Protein AF-A0A2T1E3G5-F1 (afdb_monomer_lite)

Sequence (165 aa):
MAIVSKAKFETLYKADEIAAIWSAGQNLAVIDHPQHGLISPNRYRAMYKLKPCPYCGQKMAQDKTFHSTSSKPEAIKRGYEYLDKLGNKIINQISGTYFHPNYITLDHKTNKARCPEKMFDYDNLQIMCWRCNHNKGDDNTFELQHTCDRTDALANEALERYQLL

pLDDT: mean 89.04, std 10.57, range [37.41, 97.19]

Foldseek 3Di:
DPQDDLVVQVPDQDPVVLVVVLVVQQQPQHAQDPVPGRGGVVVVLVVQQQPAFPQPRDGAHADCVLFKDLDPVVCVVSPQWDQAPVRDTDFDDDPSMTGRQRYKDKDFLADCNVVVSCSRYPVGIHIGGNRLCVNCPNPSCSVVVSVVVVVVVVVVVCCVVDVPD

Radius of gyration: 18.26 Å; chains: 1; bounding box: 40×41×61 Å

Secondary structure (DSSP, 8-state):
-----GGGTTT---HHHHHHHHHHHTTS--EEETTTEEE-HHHHHHTTTTPBPTTT-PBPB--HHHHEES-HHHHHHTT--EE-TTS-EE-EEETTEEE-TTBEEEEESS-TTT-GGGTT-TTTEEEEEHHHHHHHTT-TTHHHHHHHHHHHHHHHHHHHHS---

Structure (mmCIF, N/CA/C/O backbone):
data_AF-A0A2T1E3G5-F1
#
_entry.id   AF-A0A2T1E3G5-F1
#
loop_
_atom_site.group_PDB
_atom_site.id
_atom_site.type_symbol
_atom_site.label_atom_id
_atom_site.label_alt_id
_atom_site.label_comp_id
_atom_site.label_asym_id
_atom_site.label_entity_id
_atom_site.label_seq_id
_atom_site.pdbx_PDB_ins_code
_atom_site.Cartn_x
_atom_site.Cartn_y
_atom_site.Cartn_z
_atom_site.occupancy
_atom_site.B_iso_or_equiv
_atom_site.auth_seq_id
_atom_site.auth_comp_id
_atom_site.auth_asym_id
_atom_site.auth_atom_id
_atom_site.pdbx_PDB_model_num
ATOM 1 N N . MET A 1 1 ? 8.719 -11.183 -24.863 1.00 37.41 1 MET A N 1
ATOM 2 C CA . MET A 1 1 ? 8.411 -11.009 -23.425 1.00 37.41 1 MET A CA 1
ATOM 3 C C . MET A 1 1 ? 9.659 -10.487 -22.739 1.00 37.41 1 MET A C 1
ATOM 5 O O . MET A 1 1 ? 10.703 -11.104 -22.899 1.00 37.41 1 MET A O 1
ATOM 9 N N . ALA A 1 2 ? 9.590 -9.352 -22.042 1.00 38.69 2 ALA A N 1
ATOM 10 C CA . ALA A 1 2 ? 10.717 -8.879 -21.242 1.00 38.69 2 ALA A CA 1
ATOM 11 C C . ALA A 1 2 ? 10.801 -9.739 -19.974 1.00 38.69 2 ALA A C 1
ATOM 13 O O . ALA A 1 2 ? 10.005 -9.569 -19.054 1.00 38.69 2 ALA A O 1
ATOM 14 N N . ILE A 1 3 ? 11.714 -10.710 -19.966 1.00 48.50 3 ILE A N 1
ATOM 15 C CA . ILE A 1 3 ? 12.024 -11.504 -18.778 1.00 48.50 3 ILE A CA 1
ATOM 16 C C . ILE A 1 3 ? 12.937 -10.640 -17.915 1.00 48.50 3 ILE A C 1
ATOM 18 O O . ILE A 1 3 ? 14.086 -10.365 -18.263 1.00 48.50 3 ILE A O 1
ATOM 22 N N . VAL A 1 4 ? 12.393 -10.152 -16.811 1.00 59.41 4 VAL A N 1
ATOM 23 C CA . VAL A 1 4 ? 13.145 -9.412 -15.807 1.00 59.41 4 VAL A CA 1
ATOM 24 C C . VAL A 1 4 ? 13.978 -10.430 -15.021 1.00 59.41 4 VAL A C 1
ATOM 26 O O . VAL A 1 4 ? 13.434 -11.244 -14.283 1.00 59.41 4 VAL A O 1
ATOM 29 N N . SER A 1 5 ? 15.294 -10.449 -15.243 1.00 61.03 5 SER A N 1
ATOM 30 C CA . SER A 1 5 ? 16.202 -11.394 -14.576 1.00 61.03 5 SER A CA 1
ATOM 31 C C . SER A 1 5 ? 16.483 -10.954 -13.137 1.00 61.03 5 SER A C 1
ATOM 33 O O . SER A 1 5 ? 17.033 -9.869 -12.942 1.00 61.03 5 SER A O 1
ATOM 35 N N . LYS A 1 6 ? 16.167 -11.805 -12.148 1.00 62.25 6 LYS A N 1
ATOM 36 C CA . LYS A 1 6 ? 16.435 -11.550 -10.717 1.00 62.25 6 LYS A CA 1
ATOM 37 C C . LYS A 1 6 ? 17.910 -11.253 -10.428 1.00 62.25 6 LYS A C 1
ATOM 39 O O . LYS A 1 6 ? 18.200 -10.372 -9.630 1.00 62.25 6 LYS A O 1
ATOM 44 N N . ALA A 1 7 ? 18.835 -11.893 -11.145 1.00 61.31 7 ALA A N 1
ATOM 45 C CA . ALA A 1 7 ? 20.274 -11.668 -10.979 1.00 61.31 7 ALA A CA 1
ATOM 46 C C . ALA A 1 7 ? 20.701 -10.222 -11.300 1.00 61.31 7 ALA A C 1
ATOM 48 O O . ALA A 1 7 ? 21.694 -9.734 -10.776 1.00 61.31 7 ALA A O 1
ATOM 49 N N . LYS A 1 8 ? 19.939 -9.494 -12.134 1.00 66.44 8 LYS A N 1
ATOM 50 C CA . LYS A 1 8 ? 20.205 -8.068 -12.394 1.00 66.44 8 LYS A CA 1
ATOM 51 C C . LYS A 1 8 ? 19.827 -7.166 -11.220 1.00 66.44 8 LYS A C 1
ATOM 53 O O . LYS A 1 8 ? 20.208 -6.000 -11.219 1.00 66.44 8 LYS A O 1
ATOM 58 N N . PHE A 1 9 ? 19.055 -7.670 -10.261 1.00 71.62 9 PHE A N 1
ATOM 59 C CA . PHE A 1 9 ? 18.609 -6.898 -9.109 1.00 71.62 9 PHE A CA 1
ATOM 60 C C . PHE A 1 9 ? 19.586 -6.934 -7.950 1.00 71.62 9 PHE A C 1
ATOM 62 O O . PHE A 1 9 ? 19.690 -5.939 -7.248 1.00 71.62 9 PHE A O 1
ATOM 69 N N . GLU A 1 10 ? 20.367 -8.003 -7.814 1.00 63.28 10 GLU A N 1
ATOM 70 C CA . GLU A 1 10 ? 21.400 -8.139 -6.776 1.00 63.28 10 GLU A CA 1
ATOM 71 C C . GLU A 1 10 ? 22.457 -7.019 -6.836 1.00 63.28 10 GLU A C 1
ATOM 73 O O . GLU A 1 10 ? 23.108 -6.718 -5.839 1.00 63.28 10 GLU A O 1
ATOM 78 N N . THR A 1 11 ? 22.597 -6.361 -7.993 1.00 68.62 11 THR A N 1
ATOM 79 C CA . THR A 1 11 ? 23.545 -5.265 -8.234 1.00 68.62 11 THR A CA 1
ATOM 80 C C . THR A 1 11 ? 22.890 -3.879 -8.332 1.00 68.62 11 THR A C 1
ATOM 82 O O . THR A 1 11 ? 23.551 -2.922 -8.738 1.00 68.62 11 THR A O 1
ATOM 85 N N . LEU A 1 12 ? 21.592 -3.740 -8.028 1.00 73.75 12 LEU A N 1
ATOM 86 C CA . LEU A 1 12 ? 20.897 -2.445 -8.048 1.00 73.75 12 LEU A CA 1
ATOM 87 C C . LEU A 1 12 ? 21.103 -1.699 -6.730 1.00 73.75 12 LEU A C 1
ATOM 89 O O . LEU A 1 12 ? 20.468 -2.008 -5.729 1.00 73.75 12 LEU A O 1
ATOM 93 N N . TYR A 1 13 ? 21.937 -0.661 -6.745 1.00 69.12 13 TYR A N 1
ATOM 94 C CA . TYR A 1 13 ? 22.226 0.131 -5.541 1.00 69.12 13 TYR A CA 1
ATOM 95 C C . TYR A 1 13 ? 21.616 1.539 -5.558 1.00 69.12 13 TYR A C 1
ATOM 97 O O . TYR A 1 13 ? 21.565 2.198 -4.520 1.00 69.12 13 TYR A O 1
ATOM 105 N N . LYS A 1 14 ? 21.148 2.035 -6.713 1.00 81.25 14 LYS A N 1
ATOM 106 C CA . LYS A 1 14 ? 20.615 3.400 -6.832 1.00 81.25 14 LYS A CA 1
ATOM 107 C C . LYS A 1 14 ? 19.096 3.430 -6.708 1.00 81.25 14 LYS A C 1
ATOM 109 O O . LYS A 1 14 ? 18.386 2.774 -7.469 1.00 81.25 14 LYS A O 1
ATOM 114 N N . ALA A 1 15 ? 18.600 4.270 -5.801 1.00 80.88 15 ALA A N 1
ATOM 115 C CA . ALA A 1 15 ? 17.170 4.429 -5.538 1.00 80.88 15 ALA A CA 1
ATOM 116 C C . ALA A 1 15 ? 16.360 4.802 -6.795 1.00 80.88 15 ALA A C 1
ATOM 118 O O . ALA A 1 15 ? 15.275 4.258 -7.000 1.00 80.88 15 ALA A O 1
ATOM 119 N N . ASP A 1 16 ? 16.900 5.660 -7.664 1.00 84.94 16 ASP A N 1
ATOM 120 C CA . ASP A 1 16 ? 16.215 6.090 -8.891 1.00 84.94 16 ASP A CA 1
ATOM 121 C C . ASP A 1 16 ? 16.081 4.957 -9.917 1.00 84.94 16 ASP A C 1
ATOM 123 O O . ASP A 1 16 ? 15.041 4.816 -10.558 1.00 84.94 16 ASP A O 1
ATOM 127 N N . GLU A 1 17 ? 17.100 4.101 -10.040 1.00 86.62 17 GLU A N 1
ATOM 128 C CA . GLU A 1 17 ? 17.066 2.928 -10.924 1.00 86.62 17 GLU A CA 1
ATOM 129 C C . GLU A 1 17 ? 16.044 1.903 -10.414 1.00 86.62 17 GLU A C 1
ATOM 131 O O . GLU A 1 17 ? 15.228 1.386 -11.181 1.00 86.62 17 GLU A O 1
ATOM 136 N N . ILE A 1 18 ? 16.021 1.675 -9.098 1.00 85.94 18 ILE A N 1
ATOM 137 C CA . ILE A 1 18 ? 15.037 0.822 -8.419 1.00 85.94 18 ILE A CA 1
ATOM 138 C C . ILE A 1 18 ? 13.615 1.356 -8.648 1.00 85.94 18 ILE A C 1
ATOM 140 O O . ILE A 1 18 ? 12.707 0.594 -8.990 1.00 85.94 18 ILE A O 1
ATOM 144 N N . ALA A 1 19 ? 13.409 2.668 -8.509 1.00 86.50 19 ALA A N 1
ATOM 145 C CA . ALA A 1 19 ? 12.122 3.310 -8.755 1.00 86.50 19 ALA A CA 1
ATOM 146 C C . ALA A 1 19 ? 11.695 3.213 -10.230 1.00 86.50 19 ALA A C 1
ATOM 148 O O . ALA A 1 19 ? 10.525 2.939 -10.513 1.00 86.50 19 ALA A O 1
ATOM 149 N N . ALA A 1 20 ? 12.631 3.382 -11.168 1.00 88.19 20 ALA A N 1
ATOM 150 C CA . ALA A 1 20 ? 12.375 3.252 -12.599 1.00 88.19 20 ALA A CA 1
ATOM 151 C C . ALA A 1 20 ? 11.941 1.827 -12.971 1.00 88.19 20 ALA A C 1
ATOM 153 O O . ALA A 1 20 ? 10.957 1.653 -13.691 1.00 88.19 20 ALA A O 1
ATOM 154 N N . ILE A 1 21 ? 12.613 0.807 -12.432 1.00 90.06 21 ILE A N 1
ATOM 155 C CA . ILE A 1 21 ? 12.269 -0.602 -12.664 1.00 90.06 21 ILE A CA 1
ATOM 156 C C . ILE A 1 21 ? 10.910 -0.938 -12.054 1.00 90.06 21 ILE A C 1
ATOM 158 O O . ILE A 1 21 ? 10.068 -1.536 -12.728 1.00 90.06 21 ILE A O 1
ATOM 162 N N . TRP A 1 22 ? 10.656 -0.506 -10.817 1.00 91.44 22 TRP A N 1
ATOM 163 C CA . TRP A 1 22 ? 9.347 -0.668 -10.186 1.00 91.44 22 TRP A CA 1
ATOM 164 C C . TRP A 1 22 ? 8.236 -0.036 -11.034 1.00 91.44 22 TRP A C 1
ATOM 166 O O . TRP A 1 22 ? 7.196 -0.658 -11.261 1.00 91.44 22 TRP A O 1
ATOM 176 N N . SER A 1 23 ? 8.464 1.177 -11.547 1.00 90.56 23 SER A N 1
ATOM 177 C CA . SER A 1 23 ? 7.524 1.897 -12.411 1.00 90.56 23 SER A CA 1
ATOM 178 C C . SER A 1 23 ? 7.283 1.170 -13.741 1.00 90.56 23 SER A C 1
ATOM 180 O O . SER A 1 23 ? 6.135 0.927 -14.120 1.00 90.56 23 SER A O 1
ATOM 182 N N . ALA A 1 24 ? 8.348 0.731 -14.416 1.00 90.75 24 ALA A N 1
ATOM 183 C CA . ALA A 1 24 ? 8.257 -0.028 -15.663 1.00 90.75 24 ALA A CA 1
ATOM 184 C C . ALA A 1 24 ? 7.540 -1.377 -15.474 1.00 90.75 24 ALA A C 1
ATOM 186 O O . ALA A 1 24 ? 6.791 -1.821 -16.345 1.00 90.75 24 ALA A O 1
ATOM 187 N N . GLY A 1 25 ? 7.716 -2.008 -14.310 1.00 91.69 25 GLY A N 1
ATOM 188 C CA . GLY A 1 25 ? 7.109 -3.287 -13.958 1.00 91.69 25 GLY A CA 1
ATOM 189 C C . GLY A 1 25 ? 5.605 -3.239 -13.685 1.00 91.69 25 GLY A C 1
ATOM 190 O O . GLY A 1 25 ? 4.975 -4.291 -13.675 1.00 91.69 25 GLY A O 1
ATOM 191 N N . GLN A 1 26 ? 4.984 -2.063 -13.504 1.00 92.88 26 GLN A N 1
ATOM 192 C CA . GLN A 1 26 ? 3.595 -1.963 -13.016 1.00 92.88 26 GLN A CA 1
ATOM 193 C C . GLN A 1 26 ? 2.558 -2.718 -13.866 1.00 92.88 26 GLN A C 1
ATOM 195 O O . GLN A 1 26 ? 1.561 -3.204 -13.325 1.00 92.88 26 GLN A O 1
ATOM 200 N N . ASN A 1 27 ? 2.790 -2.832 -15.178 1.00 94.31 27 ASN A N 1
ATOM 201 C CA . ASN A 1 27 ? 1.914 -3.534 -16.123 1.00 94.31 27 ASN A CA 1
ATOM 202 C C . ASN A 1 27 ? 2.507 -4.845 -16.665 1.00 94.31 27 ASN A C 1
ATOM 204 O O . ASN A 1 27 ? 1.831 -5.543 -17.416 1.00 94.31 27 ASN A O 1
ATOM 208 N N . LEU A 1 28 ? 3.740 -5.190 -16.295 1.00 94.75 28 LEU A N 1
ATOM 209 C CA . LEU A 1 28 ? 4.409 -6.405 -16.756 1.00 94.75 28 LEU A CA 1
ATOM 210 C C . LEU A 1 28 ? 4.080 -7.573 -15.825 1.00 94.75 28 LEU A C 1
ATOM 212 O O . LEU A 1 28 ? 3.945 -7.382 -14.621 1.00 94.75 28 LEU A O 1
ATOM 216 N N . ALA A 1 29 ? 3.953 -8.783 -16.369 1.00 95.50 29 ALA A N 1
ATOM 217 C CA . ALA A 1 29 ? 3.712 -9.994 -15.587 1.00 95.50 29 ALA A CA 1
ATOM 218 C C . ALA A 1 29 ? 5.016 -10.466 -14.917 1.00 95.50 29 ALA A C 1
ATOM 220 O O . ALA A 1 29 ? 5.719 -11.322 -15.446 1.00 95.50 29 ALA A O 1
ATOM 221 N N . VAL A 1 30 ? 5.372 -9.826 -13.801 1.00 94.75 30 VAL A N 1
ATOM 222 C CA . VAL A 1 30 ? 6.662 -9.993 -13.101 1.00 94.75 30 VAL A CA 1
ATOM 223 C C . VAL A 1 30 ? 6.533 -10.642 -11.724 1.00 94.75 30 VAL A C 1
ATOM 225 O O . VAL A 1 30 ? 7.547 -10.961 -11.116 1.00 94.75 30 VAL A O 1
ATOM 228 N N . ILE A 1 31 ? 5.307 -10.839 -11.236 1.00 96.19 31 ILE A N 1
ATOM 229 C CA . ILE A 1 31 ? 5.026 -11.454 -9.936 1.00 96.19 31 ILE A CA 1
ATOM 230 C C . ILE A 1 31 ? 4.547 -12.875 -10.182 1.00 96.19 31 ILE A C 1
ATOM 232 O O . ILE A 1 31 ? 3.497 -13.056 -10.797 1.00 96.19 31 ILE A O 1
ATOM 236 N N . ASP A 1 32 ? 5.272 -13.863 -9.674 1.00 96.25 32 ASP A N 1
ATOM 237 C CA . ASP A 1 32 ? 4.839 -15.260 -9.703 1.00 96.25 32 ASP A CA 1
ATOM 238 C C . ASP A 1 32 ? 3.914 -15.551 -8.510 1.00 96.25 32 ASP A C 1
ATOM 240 O O . ASP A 1 32 ? 4.359 -15.732 -7.377 1.00 96.25 32 ASP A O 1
ATOM 244 N N . HIS A 1 33 ? 2.600 -15.484 -8.742 1.00 96.25 33 HIS A N 1
ATOM 245 C CA . HIS A 1 33 ? 1.579 -15.641 -7.710 1.00 96.25 33 HIS A CA 1
ATOM 246 C C . HIS A 1 33 ? 1.140 -17.112 -7.594 1.00 96.25 33 HIS A C 1
ATOM 248 O O . HIS A 1 33 ? 0.668 -17.678 -8.584 1.00 96.25 33 HIS A O 1
ATOM 254 N N . PRO A 1 34 ? 1.116 -17.718 -6.390 1.00 95.88 34 PRO A N 1
ATOM 255 C CA . PRO A 1 34 ? 0.900 -19.162 -6.218 1.00 95.88 34 PRO A CA 1
ATOM 256 C C . PRO A 1 34 ? -0.428 -19.676 -6.795 1.00 95.88 34 PRO A C 1
ATOM 258 O O . PRO A 1 34 ? -0.513 -20.805 -7.261 1.00 95.88 34 PRO A O 1
ATOM 261 N N . GLN A 1 35 ? -1.475 -18.847 -6.777 1.00 96.06 35 GLN A N 1
ATOM 262 C CA . GLN A 1 35 ? -2.810 -19.205 -7.288 1.00 96.06 35 GLN A CA 1
ATOM 263 C C . GLN A 1 35 ? -3.137 -18.638 -8.679 1.00 96.06 35 GLN A C 1
ATOM 265 O O . GLN A 1 35 ? -4.165 -18.985 -9.256 1.00 96.06 35 GLN A O 1
ATOM 270 N N . HIS A 1 36 ? -2.326 -17.715 -9.201 1.00 95.19 36 HIS A N 1
ATOM 271 C CA . HIS A 1 36 ? -2.674 -16.934 -10.398 1.00 95.19 36 HIS A CA 1
ATOM 272 C C . HIS A 1 36 ? -1.560 -16.903 -11.453 1.00 95.19 36 HIS A C 1
ATOM 274 O O . HIS A 1 36 ? -1.746 -16.285 -12.500 1.00 95.19 36 HIS A O 1
ATOM 280 N N . GLY A 1 37 ? -0.434 -17.576 -11.197 1.00 95.81 37 GLY A N 1
ATOM 281 C CA . GLY A 1 37 ? 0.748 -17.556 -12.048 1.00 95.81 37 GLY A CA 1
ATOM 282 C C . GLY A 1 37 ? 1.346 -16.155 -12.164 1.00 95.81 37 GLY A C 1
ATOM 283 O O . GLY A 1 37 ? 1.206 -15.321 -11.267 1.00 95.81 37 GLY A O 1
ATOM 284 N N . LEU A 1 38 ? 1.991 -15.884 -13.299 1.00 96.81 38 LEU A N 1
ATOM 285 C CA . LEU A 1 38 ? 2.608 -14.590 -13.572 1.00 96.81 38 LEU A CA 1
ATOM 286 C C . LEU A 1 38 ? 1.554 -13.486 -13.746 1.00 96.81 38 LEU A C 1
ATOM 288 O O . LEU A 1 38 ? 0.822 -13.445 -14.737 1.00 96.81 38 LEU A O 1
ATOM 292 N N . ILE A 1 39 ? 1.522 -12.543 -12.805 1.00 97.19 39 ILE A N 1
ATOM 293 C CA . ILE A 1 39 ? 0.637 -11.373 -12.813 1.00 97.19 39 ILE A CA 1
ATOM 294 C C . ILE A 1 39 ? 1.430 -10.070 -12.700 1.00 97.19 39 ILE A C 1
ATOM 296 O O . ILE A 1 39 ? 2.596 -10.045 -12.303 1.00 97.19 39 ILE A O 1
ATOM 300 N N . SER A 1 40 ? 0.789 -8.958 -13.058 1.00 96.88 40 SER A N 1
ATOM 301 C CA . SER A 1 40 ? 1.365 -7.624 -12.881 1.00 96.88 40 SER A CA 1
ATOM 302 C C . SER A 1 40 ? 1.004 -7.001 -11.531 1.00 96.88 40 SER A C 1
ATOM 304 O O . SER A 1 40 ? -0.051 -7.321 -10.975 1.00 96.88 40 SER A O 1
ATOM 306 N N . PRO A 1 41 ? 1.805 -6.048 -11.018 1.00 96.00 41 PRO A N 1
ATOM 307 C CA . PRO A 1 41 ? 1.452 -5.248 -9.845 1.00 96.00 41 PRO A CA 1
ATOM 308 C C . PRO A 1 41 ? 0.058 -4.606 -9.943 1.00 96.00 41 PRO A C 1
ATOM 310 O O . PRO A 1 41 ? -0.720 -4.640 -8.988 1.00 96.00 41 PRO A O 1
ATOM 313 N N . ASN A 1 42 ? -0.312 -4.063 -11.109 1.00 94.94 42 ASN A N 1
ATOM 314 C CA . ASN A 1 42 ? -1.647 -3.494 -11.319 1.00 94.94 42 ASN A CA 1
ATOM 315 C C . ASN A 1 42 ? -2.752 -4.552 -11.299 1.00 94.94 42 ASN A C 1
ATOM 317 O O . ASN A 1 42 ? -3.819 -4.303 -10.727 1.00 94.94 42 ASN A O 1
ATOM 321 N N . ARG A 1 43 ? -2.499 -5.739 -11.868 1.00 95.88 43 ARG A N 1
ATOM 322 C CA . ARG A 1 43 ? -3.434 -6.862 -11.765 1.00 95.88 43 ARG A CA 1
ATOM 323 C C . ARG A 1 43 ? -3.597 -7.288 -10.311 1.00 95.88 43 ARG A C 1
ATOM 325 O O . ARG A 1 43 ? -4.735 -7.445 -9.885 1.00 95.88 43 ARG A O 1
ATOM 332 N N . TYR A 1 44 ? -2.509 -7.382 -9.547 1.00 96.44 44 TYR A N 1
ATOM 333 C CA . TYR A 1 44 ? -2.546 -7.738 -8.128 1.00 96.44 44 TYR A CA 1
ATOM 334 C C . TYR A 1 44 ? -3.432 -6.763 -7.341 1.00 96.44 44 TYR A C 1
ATOM 336 O O . TYR A 1 44 ? -4.395 -7.193 -6.710 1.00 96.44 44 TYR A O 1
ATOM 344 N N . ARG A 1 45 ? -3.231 -5.443 -7.479 1.00 95.44 45 ARG A N 1
ATOM 345 C CA . ARG A 1 45 ? -4.116 -4.437 -6.853 1.00 95.44 45 ARG A CA 1
ATOM 346 C C . ARG A 1 45 ? -5.587 -4.622 -7.236 1.00 95.44 45 ARG A C 1
ATOM 348 O O . ARG A 1 45 ? -6.460 -4.517 -6.378 1.00 95.44 45 ARG A O 1
ATOM 355 N N . ALA A 1 46 ? -5.869 -4.935 -8.502 1.00 94.19 46 ALA A N 1
ATOM 356 C CA . ALA A 1 46 ? -7.238 -5.120 -8.980 1.00 94.19 46 ALA A CA 1
ATOM 357 C C . ALA A 1 46 ? -7.966 -6.302 -8.326 1.00 94.19 46 ALA A C 1
ATOM 359 O O . ALA A 1 46 ? -9.172 -6.221 -8.095 1.00 9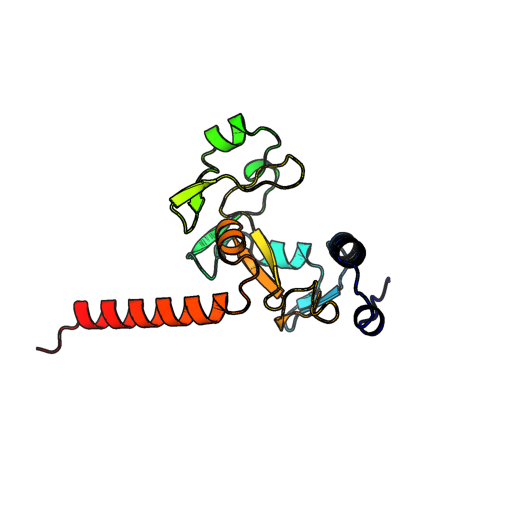4.19 46 ALA A O 1
ATOM 360 N N . MET A 1 47 ? -7.250 -7.366 -7.949 1.00 94.88 47 MET A N 1
ATOM 361 C CA . MET A 1 47 ? -7.833 -8.520 -7.245 1.00 94.88 47 MET A CA 1
ATOM 362 C C . MET A 1 47 ? -8.323 -8.185 -5.826 1.00 94.88 47 MET A C 1
ATOM 364 O O . MET A 1 47 ? -9.014 -8.998 -5.206 1.00 94.88 47 MET A O 1
ATOM 368 N N . TYR A 1 48 ? -7.961 -7.009 -5.302 1.00 95.19 48 TYR A N 1
ATOM 369 C CA . TYR A 1 48 ? -8.302 -6.540 -3.958 1.00 95.19 48 TYR A CA 1
ATOM 370 C C . TYR A 1 48 ? -9.270 -5.356 -3.958 1.00 95.19 48 TYR A C 1
ATOM 372 O O . TYR A 1 48 ? -9.583 -4.803 -2.903 1.00 95.19 48 TYR A O 1
ATOM 380 N N . LYS A 1 49 ? -9.806 -4.996 -5.128 1.00 93.88 49 LYS A N 1
ATOM 381 C CA . LYS A 1 49 ? -10.885 -4.015 -5.243 1.00 93.88 49 LYS A CA 1
ATOM 382 C C . LYS A 1 49 ? -12.069 -4.429 -4.361 1.00 93.88 49 LYS A C 1
ATOM 384 O O . LYS A 1 49 ? -12.537 -5.560 -4.445 1.00 93.88 49 LYS A O 1
ATOM 389 N N . LEU A 1 50 ? -12.539 -3.503 -3.517 1.00 92.81 50 LEU A N 1
ATOM 390 C CA . LEU A 1 50 ? -13.629 -3.685 -2.544 1.00 92.81 50 LEU A CA 1
ATOM 391 C C . LEU A 1 50 ? -13.375 -4.719 -1.433 1.00 92.81 50 LEU A C 1
ATOM 393 O O . LEU A 1 50 ? -14.252 -4.912 -0.589 1.00 92.81 50 LEU A O 1
ATOM 397 N N . LYS A 1 51 ? -12.193 -5.345 -1.378 1.00 96.00 51 LYS A N 1
ATOM 398 C CA . LYS A 1 51 ? -11.806 -6.205 -0.253 1.00 96.00 51 LYS A CA 1
ATOM 399 C C . LYS A 1 51 ? -11.401 -5.350 0.956 1.00 96.00 51 LYS A C 1
ATOM 401 O O . LYS A 1 51 ? -10.925 -4.226 0.769 1.00 96.00 51 LYS A O 1
ATOM 406 N N . PRO A 1 52 ? -11.597 -5.840 2.190 1.00 96.56 52 PRO A N 1
ATOM 407 C CA . PRO A 1 52 ? -11.140 -5.136 3.383 1.00 96.56 52 PRO A CA 1
ATOM 408 C C . PRO A 1 52 ? -9.609 -5.071 3.424 1.00 96.56 52 PRO A C 1
ATOM 410 O O . PRO A 1 52 ? -8.926 -6.038 3.086 1.00 96.56 52 PRO A O 1
ATOM 413 N N . CYS A 1 53 ? -9.070 -3.930 3.845 1.00 95.75 53 CYS A N 1
ATOM 414 C CA . CYS A 1 53 ? -7.654 -3.780 4.155 1.00 95.75 53 CYS A CA 1
ATOM 415 C C . CYS A 1 53 ? -7.287 -4.728 5.311 1.00 95.75 53 CYS A C 1
ATOM 417 O O . CYS A 1 53 ? -7.977 -4.691 6.333 1.00 95.75 53 CYS A O 1
ATOM 419 N N . PRO A 1 54 ? -6.204 -5.520 5.207 1.00 93.31 54 PRO A N 1
ATOM 420 C CA . PRO A 1 54 ? -5.828 -6.474 6.253 1.00 93.31 54 PRO A CA 1
ATOM 421 C C . PRO A 1 54 ? -5.465 -5.812 7.594 1.00 93.31 54 PRO A C 1
ATOM 423 O O . PRO A 1 54 ? -5.491 -6.479 8.622 1.00 93.31 54 PRO A O 1
ATOM 426 N N . TYR A 1 55 ? -5.188 -4.502 7.598 1.00 93.12 55 TYR A N 1
ATOM 427 C CA . TYR A 1 55 ? -4.785 -3.765 8.798 1.00 93.12 55 TYR A CA 1
ATOM 428 C C . TYR A 1 55 ? -5.932 -3.009 9.470 1.00 93.12 55 TYR A C 1
ATOM 430 O O . TYR A 1 55 ? -6.113 -3.102 10.679 1.00 93.12 55 TYR A O 1
ATOM 438 N N . CYS A 1 56 ? -6.715 -2.241 8.707 1.00 92.56 56 CYS A N 1
ATOM 439 C CA . CYS A 1 56 ? -7.768 -1.386 9.270 1.00 92.56 56 CYS A CA 1
ATOM 440 C C . CYS A 1 56 ? -9.194 -1.877 8.994 1.00 92.56 56 CYS A C 1
ATOM 442 O O . CYS A 1 56 ? -10.147 -1.199 9.370 1.00 92.56 56 CYS A O 1
ATOM 444 N N . GLY A 1 57 ? -9.365 -2.986 8.266 1.00 93.44 57 GLY A N 1
ATOM 445 C CA . GLY A 1 57 ? -10.673 -3.549 7.909 1.00 93.44 57 GLY A CA 1
ATOM 446 C C . GLY A 1 57 ? -11.489 -2.728 6.901 1.00 93.44 57 GLY A C 1
ATOM 447 O O . GLY A 1 57 ? -12.492 -3.210 6.379 1.00 93.44 57 GLY A O 1
ATOM 448 N N . GLN A 1 58 ? -11.065 -1.504 6.572 1.00 94.56 58 GLN A N 1
ATOM 449 C CA . GLN A 1 58 ? -11.781 -0.629 5.646 1.00 94.56 58 GLN A CA 1
ATOM 450 C C . GLN A 1 58 ? -11.762 -1.182 4.221 1.00 94.56 58 GLN A C 1
ATOM 452 O O . GLN A 1 58 ? -10.730 -1.661 3.746 1.00 94.56 58 GLN A O 1
ATOM 457 N N . LYS A 1 59 ? -12.890 -1.074 3.509 1.00 95.50 59 LYS A N 1
ATOM 458 C CA . LYS A 1 59 ? -12.984 -1.493 2.103 1.00 95.50 59 LYS A CA 1
ATOM 459 C C . LYS A 1 59 ? -12.024 -0.679 1.245 1.00 95.50 59 LYS A C 1
ATOM 461 O O . LYS A 1 59 ? -12.081 0.553 1.239 1.00 95.50 59 LYS A O 1
ATOM 466 N N . MET A 1 60 ? -11.165 -1.371 0.505 1.00 95.44 60 MET A N 1
ATOM 467 C CA . MET A 1 60 ? -10.175 -0.716 -0.332 1.00 95.44 60 MET A CA 1
ATOM 468 C C . MET A 1 60 ? -10.753 -0.285 -1.685 1.00 95.44 60 MET A C 1
ATOM 470 O O . MET A 1 60 ? -11.569 -0.977 -2.302 1.00 95.44 60 MET A O 1
ATOM 474 N N . ALA A 1 61 ? -10.296 0.874 -2.152 1.00 91.19 61 ALA A N 1
ATOM 475 C CA . ALA A 1 61 ? -10.786 1.569 -3.334 1.00 91.19 61 ALA A CA 1
ATOM 476 C C . ALA A 1 61 ? -9.722 1.621 -4.443 1.00 91.19 61 ALA A C 1
ATOM 478 O O . ALA A 1 61 ? -8.536 1.709 -4.157 1.00 91.19 61 ALA A O 1
ATOM 479 N N . GLN A 1 62 ? -10.115 1.589 -5.716 1.00 85.69 62 GLN A N 1
ATOM 480 C CA . GLN A 1 62 ? -9.149 1.571 -6.832 1.00 85.69 62 GLN A CA 1
ATOM 481 C C . GLN A 1 62 ? -9.499 2.519 -7.982 1.00 85.69 62 GLN A C 1
ATOM 483 O O . GLN A 1 62 ? -8.633 2.855 -8.785 1.00 85.69 62 GLN A O 1
ATOM 488 N N . ASP A 1 63 ? -10.763 2.925 -8.110 1.00 80.69 63 ASP A N 1
ATOM 489 C CA . ASP A 1 63 ? -11.195 3.735 -9.247 1.00 80.69 63 ASP A CA 1
ATOM 490 C C . ASP A 1 63 ? -10.606 5.146 -9.161 1.00 80.69 63 ASP A C 1
ATOM 492 O O . ASP A 1 63 ? -10.995 5.939 -8.304 1.00 80.69 63 ASP A O 1
ATOM 496 N N . LYS A 1 64 ? -9.660 5.464 -10.051 1.00 73.69 64 LYS A N 1
ATOM 497 C CA . LYS A 1 64 ? -9.001 6.775 -10.092 1.00 73.69 64 LYS A CA 1
ATOM 498 C C . LYS A 1 64 ? -9.986 7.919 -10.318 1.00 73.69 64 LYS A C 1
ATOM 500 O O . LYS A 1 64 ? -9.763 8.998 -9.778 1.00 73.69 64 LYS A O 1
ATOM 505 N N . THR A 1 65 ? -11.074 7.690 -11.046 1.00 76.25 65 THR A N 1
ATOM 506 C CA . THR A 1 65 ? -12.078 8.719 -11.357 1.00 76.25 65 THR A CA 1
ATOM 507 C C . THR A 1 65 ? -12.746 9.235 -10.084 1.00 76.25 65 THR A C 1
ATOM 509 O O . THR A 1 65 ? -12.945 10.437 -9.905 1.00 76.25 65 THR A O 1
ATOM 512 N N . PHE A 1 66 ? -13.042 8.317 -9.161 1.00 82.69 66 PHE A N 1
ATOM 513 C CA . PHE A 1 66 ? -13.761 8.627 -7.928 1.00 82.69 66 PHE A CA 1
ATOM 514 C C . PHE A 1 66 ? -12.849 8.799 -6.719 1.00 82.69 66 PHE A C 1
ATOM 516 O O . PHE A 1 66 ? -13.201 9.526 -5.798 1.00 82.69 66 PHE A O 1
ATOM 523 N N . HIS A 1 67 ? -11.680 8.161 -6.724 1.00 89.12 67 HIS A N 1
ATOM 524 C CA . HIS A 1 67 ? -10.796 8.068 -5.562 1.00 89.12 67 HIS A CA 1
ATOM 525 C C . HIS A 1 67 ? -9.441 8.747 -5.767 1.00 89.12 67 HIS A C 1
ATOM 527 O O . HIS A 1 67 ? -8.532 8.556 -4.956 1.00 89.12 67 HIS A O 1
ATOM 533 N N . SER A 1 68 ? -9.310 9.561 -6.819 1.00 92.19 68 SER A N 1
ATOM 534 C CA . SER A 1 68 ? -8.203 10.499 -6.979 1.00 92.19 68 SER A CA 1
ATOM 535 C C . SER A 1 68 ? -8.656 11.839 -7.569 1.00 92.19 68 SER A C 1
ATOM 537 O O . SER A 1 68 ? -9.740 11.935 -8.141 1.00 92.19 68 SER A O 1
ATOM 539 N N . THR A 1 69 ? -7.871 12.895 -7.366 1.00 93.62 69 THR A N 1
ATOM 540 C CA . THR A 1 69 ? -8.104 14.231 -7.944 1.00 93.62 69 THR A CA 1
ATOM 541 C C . THR A 1 69 ? -6.793 15.009 -8.008 1.00 93.62 69 THR A C 1
ATOM 543 O O . THR A 1 69 ? -5.935 14.825 -7.154 1.00 93.62 69 THR A O 1
ATOM 546 N N . SER A 1 70 ? -6.619 15.890 -8.989 1.00 94.81 70 SER A N 1
ATOM 547 C CA . SER A 1 70 ? -5.462 16.798 -9.075 1.00 94.81 70 SER A CA 1
ATOM 548 C C . SER A 1 70 ? -5.640 18.091 -8.266 1.00 94.81 70 SER A C 1
ATOM 550 O O . SER A 1 70 ? -4.729 18.910 -8.186 1.00 94.81 70 SER A O 1
ATOM 552 N N . SER A 1 71 ? -6.812 18.298 -7.656 1.00 95.50 71 SER A N 1
ATOM 553 C CA . SER A 1 71 ? -7.147 19.511 -6.907 1.00 95.50 71 SER A CA 1
ATOM 554 C C . SER A 1 71 ? -7.195 19.235 -5.405 1.00 95.50 71 SER A C 1
ATOM 556 O O . SER A 1 71 ? -8.036 18.468 -4.932 1.00 95.50 71 SER A O 1
ATOM 558 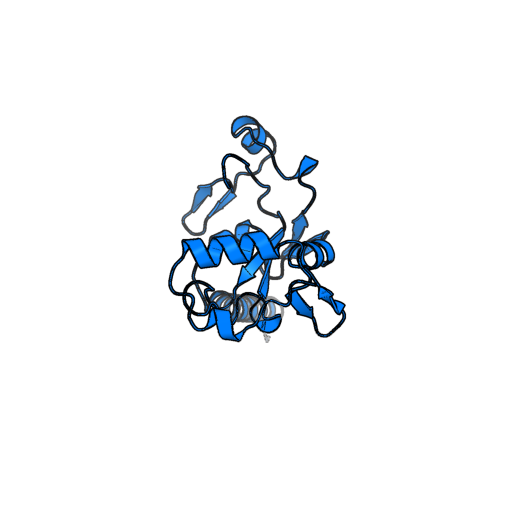N N . LYS A 1 72 ? -6.322 19.897 -4.634 1.00 95.12 72 LYS A N 1
ATOM 559 C CA . LYS A 1 72 ? -6.316 19.802 -3.164 1.00 95.12 72 LYS A CA 1
ATOM 560 C C . LYS A 1 72 ? -7.644 20.266 -2.542 1.00 95.12 72 LYS A C 1
ATOM 562 O O . LYS A 1 72 ? -8.157 19.533 -1.699 1.00 95.12 72 LYS A O 1
ATOM 567 N N . PRO A 1 73 ? -8.244 21.410 -2.948 1.00 96.56 73 PRO A N 1
ATOM 568 C CA . PRO A 1 73 ? -9.567 21.804 -2.456 1.00 96.56 73 PRO A CA 1
ATOM 569 C C . PRO A 1 73 ? -10.646 20.744 -2.700 1.00 96.56 73 PRO A C 1
ATOM 571 O O . PRO A 1 73 ? -11.460 20.476 -1.819 1.00 96.56 73 PRO A O 1
ATOM 574 N N . GLU A 1 74 ? -10.625 20.093 -3.865 1.00 95.69 74 GLU A N 1
ATOM 575 C CA . GLU A 1 74 ? -11.568 19.015 -4.174 1.00 95.69 74 GLU A CA 1
ATOM 576 C C . GLU A 1 74 ? -11.312 17.771 -3.312 1.00 95.69 74 GLU A C 1
ATOM 578 O O . GLU A 1 74 ? -12.256 17.153 -2.830 1.00 95.69 74 GLU A O 1
ATOM 583 N N . ALA A 1 75 ? -10.048 17.418 -3.061 1.00 94.69 75 ALA A N 1
ATOM 584 C CA . ALA A 1 75 ? -9.695 16.309 -2.173 1.00 94.69 75 ALA A CA 1
ATOM 585 C C . ALA A 1 75 ? -10.215 16.536 -0.743 1.00 94.69 75 ALA A C 1
ATOM 587 O O . ALA A 1 75 ? -10.757 15.619 -0.127 1.00 94.69 75 ALA A O 1
ATOM 588 N N . ILE A 1 76 ? -10.096 17.770 -0.242 1.00 95.50 76 ILE A N 1
ATOM 589 C CA . ILE A 1 76 ? -10.640 18.192 1.056 1.00 95.50 76 ILE A CA 1
ATOM 590 C C . ILE A 1 76 ? -12.167 18.074 1.051 1.00 95.50 76 ILE A C 1
ATOM 592 O O . ILE A 1 76 ? -12.736 17.431 1.930 1.00 95.50 76 ILE A O 1
ATOM 596 N N . LYS A 1 77 ? -12.837 18.617 0.025 1.00 96.12 77 LYS A N 1
ATOM 597 C CA . LYS A 1 77 ? -14.300 18.546 -0.124 1.00 96.12 77 LYS A CA 1
ATOM 598 C C . LYS A 1 77 ? -14.820 17.104 -0.163 1.00 96.12 77 LYS A C 1
ATOM 600 O O . LYS A 1 77 ? -15.886 16.824 0.374 1.00 96.12 77 LYS A O 1
ATOM 605 N N . ARG A 1 78 ? -14.064 16.187 -0.775 1.00 93.44 78 ARG A N 1
ATOM 606 C CA . ARG A 1 78 ? -14.368 14.746 -0.827 1.00 93.44 78 ARG A CA 1
ATOM 607 C C . ARG A 1 78 ? -13.999 13.982 0.451 1.00 93.44 78 ARG A C 1
ATOM 609 O O . ARG A 1 78 ? -14.212 12.774 0.499 1.00 93.44 78 ARG A O 1
ATOM 616 N N . GLY A 1 79 ? -13.435 14.644 1.463 1.00 93.44 79 GLY A N 1
ATOM 617 C CA . GLY A 1 79 ? -13.091 14.024 2.743 1.00 93.44 79 GLY A CA 1
ATOM 618 C C . GLY A 1 79 ? -11.869 13.106 2.686 1.00 93.44 79 GLY A C 1
ATOM 619 O O . GLY A 1 79 ? -11.827 12.099 3.385 1.00 93.44 79 GLY A O 1
ATOM 620 N N . TYR A 1 80 ? -10.871 13.408 1.849 1.00 95.25 80 TYR A N 1
ATOM 621 C CA . TYR A 1 80 ? -9.653 12.583 1.767 1.00 95.25 80 TYR A CA 1
ATOM 622 C C . TYR A 1 80 ? -8.693 12.795 2.947 1.00 95.25 80 TYR A C 1
ATOM 624 O O . TYR A 1 80 ? -7.703 12.073 3.068 1.00 95.25 80 TYR A O 1
ATOM 632 N N . GLU A 1 81 ? -8.962 13.786 3.794 1.00 96.19 81 GLU A N 1
ATOM 633 C CA . GLU A 1 81 ? -8.158 14.086 4.972 1.00 96.19 81 GLU A CA 1
ATOM 634 C C . GLU A 1 81 ? -8.350 13.052 6.082 1.00 96.19 81 GLU A C 1
ATOM 636 O O . GLU A 1 81 ? -9.465 12.616 6.367 1.00 96.19 81 GLU A O 1
ATOM 641 N N . TYR A 1 82 ? -7.260 12.699 6.757 1.00 94.69 82 TYR A N 1
ATOM 642 C CA . TYR A 1 82 ? -7.288 11.822 7.924 1.00 94.69 82 TYR A CA 1
ATOM 643 C C . TYR A 1 82 ? -6.159 12.163 8.899 1.00 94.69 82 TYR A C 1
ATOM 645 O O . TYR A 1 82 ? -5.205 12.851 8.537 1.00 94.69 82 TYR A O 1
ATOM 653 N N . LEU A 1 83 ? -6.280 11.684 10.140 1.00 93.81 83 LEU A N 1
ATOM 654 C CA . LEU A 1 83 ? -5.233 11.808 11.153 1.00 93.81 83 LEU A CA 1
ATOM 655 C C . LEU A 1 83 ? -4.210 10.676 11.005 1.00 93.81 83 LEU A C 1
ATOM 657 O O . LEU A 1 83 ? -4.590 9.492 10.947 1.00 93.81 83 LEU A O 1
ATOM 661 N N . ASP A 1 84 ? -2.934 11.051 10.938 1.00 90.12 84 ASP A N 1
ATOM 662 C CA . ASP A 1 84 ? -1.800 10.131 11.026 1.00 90.12 84 ASP A CA 1
ATOM 663 C C . ASP A 1 84 ? -1.611 9.597 12.465 1.00 90.12 84 ASP A C 1
ATOM 665 O O . ASP A 1 84 ? -2.377 9.917 13.378 1.00 90.12 84 ASP A O 1
ATOM 669 N N . LYS A 1 85 ? -0.589 8.757 12.675 1.00 83.12 85 LYS A N 1
ATOM 670 C CA . LYS A 1 85 ? -0.244 8.208 14.002 1.00 83.12 85 LYS A CA 1
ATOM 671 C C . LYS A 1 85 ? 0.163 9.275 15.033 1.00 83.12 85 LYS A C 1
ATOM 673 O O . LYS A 1 85 ? 0.118 8.993 16.223 1.00 83.12 85 LYS A O 1
ATOM 678 N N . LEU A 1 86 ? 0.568 10.465 14.590 1.00 87.50 86 LEU A N 1
ATOM 679 C CA . LEU A 1 86 ? 0.996 11.584 15.432 1.00 87.50 86 LEU A CA 1
ATOM 680 C C . LEU A 1 86 ? -0.140 12.594 15.683 1.00 87.50 86 LEU A C 1
ATOM 682 O O . LEU A 1 86 ? 0.064 13.582 16.381 1.00 87.50 86 LEU A O 1
ATOM 686 N N . GLY A 1 87 ? -1.331 12.360 15.123 1.00 90.69 87 GLY A N 1
ATOM 687 C CA . GLY A 1 87 ? -2.473 13.266 15.226 1.00 90.69 87 GLY A CA 1
ATOM 688 C C . GLY A 1 87 ? -2.454 14.423 14.222 1.00 90.69 87 GLY A C 1
ATOM 689 O O . GLY A 1 87 ? -3.286 15.324 14.325 1.00 90.69 87 GLY A O 1
ATOM 690 N N . ASN A 1 88 ? -1.562 14.415 13.228 1.00 93.56 88 ASN A N 1
ATOM 691 C CA . ASN A 1 88 ? -1.541 15.434 12.183 1.00 93.56 88 ASN A CA 1
ATOM 692 C C . ASN A 1 88 ? -2.576 15.125 11.103 1.00 93.56 88 ASN A C 1
ATOM 694 O O . ASN A 1 88 ? -2.702 13.992 10.631 1.00 93.56 88 ASN A O 1
ATOM 698 N N . LYS A 1 89 ? -3.285 16.162 10.654 1.00 94.81 89 LYS A N 1
ATOM 699 C CA . LYS A 1 89 ? -4.228 16.063 9.538 1.00 94.81 89 LYS A CA 1
ATOM 700 C C . LYS A 1 89 ? -3.469 16.068 8.210 1.00 94.81 89 LYS A C 1
ATOM 702 O O . LYS A 1 89 ? -2.830 17.060 7.862 1.00 94.81 89 LYS A O 1
ATOM 707 N N . ILE A 1 90 ? -3.563 14.974 7.461 1.00 95.06 90 ILE A N 1
ATOM 708 C CA . ILE A 1 90 ? -2.830 14.769 6.206 1.00 95.06 90 ILE A CA 1
ATOM 709 C C . ILE A 1 90 ? -3.747 14.322 5.062 1.00 95.06 90 ILE A C 1
ATOM 711 O O . ILE A 1 90 ? -4.863 13.854 5.284 1.00 95.06 90 ILE A O 1
ATOM 715 N N . ILE A 1 91 ? -3.258 14.451 3.823 1.00 95.50 91 ILE A N 1
ATOM 716 C CA . ILE A 1 91 ? -3.889 13.928 2.601 1.00 95.50 91 ILE A CA 1
ATOM 717 C C . ILE A 1 91 ? -2.825 13.186 1.796 1.00 95.50 91 ILE A C 1
ATOM 719 O O . ILE A 1 91 ? -1.730 13.706 1.582 1.00 95.50 91 ILE A O 1
ATOM 723 N N . ASN A 1 92 ? -3.159 11.996 1.300 1.00 94.19 92 ASN A N 1
ATOM 724 C CA . ASN A 1 92 ? -2.265 11.228 0.437 1.00 94.19 92 ASN A CA 1
ATOM 725 C C . ASN A 1 92 ? -2.083 11.917 -0.911 1.00 94.19 92 ASN A C 1
ATOM 727 O O . ASN A 1 92 ? -3.076 12.244 -1.560 1.00 94.19 92 ASN A O 1
ATOM 731 N N . GLN A 1 93 ? -0.835 12.073 -1.360 1.00 93.50 93 GLN A N 1
ATOM 732 C CA . GLN A 1 93 ? -0.533 12.636 -2.674 1.00 93.50 93 GLN A CA 1
ATOM 733 C C . GLN A 1 93 ? 0.707 12.014 -3.324 1.00 93.50 93 GLN A C 1
ATOM 735 O O . GLN A 1 93 ? 1.663 11.664 -2.637 1.00 93.50 93 GLN A O 1
ATOM 740 N N . ILE A 1 94 ? 0.697 11.923 -4.655 1.00 89.75 94 ILE A N 1
ATOM 741 C CA . ILE A 1 94 ? 1.865 11.627 -5.499 1.00 89.75 94 ILE A CA 1
ATOM 742 C C . ILE A 1 94 ? 1.794 12.533 -6.723 1.00 89.75 94 ILE A C 1
ATOM 744 O O . ILE A 1 94 ? 0.764 12.565 -7.394 1.00 89.75 94 ILE A O 1
ATOM 748 N N . SER A 1 95 ? 2.878 13.253 -7.019 1.00 87.88 95 SER A N 1
ATOM 749 C CA . SER A 1 95 ? 3.019 14.073 -8.234 1.00 87.88 95 SER A CA 1
ATOM 750 C C . SER A 1 95 ? 1.807 14.976 -8.515 1.00 87.88 95 SER A C 1
ATOM 752 O O . SER A 1 95 ? 1.280 15.002 -9.624 1.00 87.88 95 SER A O 1
ATOM 754 N N . GLY A 1 96 ? 1.312 15.668 -7.481 1.00 89.25 96 GLY A N 1
ATOM 755 C CA . GLY A 1 96 ? 0.160 16.575 -7.583 1.00 89.25 96 GLY A CA 1
ATOM 756 C C . GLY A 1 96 ? -1.212 15.895 -7.685 1.00 89.25 96 GLY A C 1
ATOM 757 O O . GLY A 1 96 ? -2.218 16.581 -7.824 1.00 89.25 96 GLY A O 1
ATOM 758 N N . THR A 1 97 ? -1.283 14.564 -7.598 1.00 93.69 97 THR A N 1
ATOM 759 C CA . THR A 1 97 ? -2.543 13.812 -7.520 1.00 93.69 97 THR A CA 1
ATOM 760 C C . THR A 1 97 ? -2.809 13.392 -6.082 1.00 93.69 97 THR A C 1
ATOM 762 O O . THR A 1 97 ? -1.964 12.750 -5.464 1.00 93.69 97 THR A O 1
ATOM 765 N N . TYR A 1 98 ? -3.989 13.719 -5.570 1.00 95.31 98 TYR A N 1
ATOM 766 C CA . TYR A 1 98 ? -4.486 13.359 -4.248 1.00 95.31 98 TYR A CA 1
ATOM 767 C C . TYR A 1 98 ? -5.305 12.077 -4.305 1.00 95.31 98 TYR A C 1
ATOM 769 O O . TYR A 1 98 ? -6.078 11.891 -5.244 1.00 95.31 98 TYR A O 1
ATOM 777 N N . PHE A 1 99 ? -5.186 11.223 -3.290 1.00 95.31 99 PHE A N 1
ATOM 778 C CA . PHE A 1 99 ? -5.834 9.911 -3.248 1.00 95.31 99 PHE A CA 1
ATOM 779 C C . PHE A 1 99 ? -6.676 9.722 -1.988 1.00 95.31 99 PHE A C 1
ATOM 781 O O . PHE A 1 99 ? -6.315 10.177 -0.903 1.00 95.31 99 PHE A O 1
ATOM 788 N N . HIS A 1 100 ? -7.781 8.991 -2.131 1.00 95.88 100 HIS A N 1
ATOM 789 C CA . HIS A 1 100 ? -8.620 8.579 -1.009 1.00 95.88 100 HIS A CA 1
ATOM 790 C C . HIS A 1 100 ? -7.799 7.767 0.022 1.00 95.88 100 HIS A C 1
ATOM 792 O O . HIS A 1 100 ? -6.967 6.947 -0.381 1.00 95.88 100 HIS A O 1
ATOM 798 N N . PRO A 1 101 ? -8.033 7.906 1.343 1.00 95.88 101 PRO A N 1
ATOM 799 C CA . PRO A 1 101 ? -7.289 7.174 2.378 1.00 95.88 101 PRO A CA 1
ATOM 800 C C . PRO A 1 101 ? -7.338 5.654 2.205 1.00 95.88 101 PRO A C 1
ATOM 802 O O . PRO A 1 101 ? -6.360 4.959 2.478 1.00 95.88 101 PRO A O 1
ATOM 805 N N . ASN A 1 102 ? -8.459 5.142 1.693 1.00 96.19 102 ASN A N 1
ATOM 806 C CA . ASN A 1 102 ? -8.638 3.711 1.458 1.00 96.19 102 ASN A CA 1
ATOM 807 C C . ASN A 1 102 ? -8.175 3.243 0.064 1.00 96.19 102 ASN A C 1
ATOM 809 O O . ASN A 1 102 ? -8.478 2.117 -0.325 1.00 96.19 102 ASN A O 1
ATOM 813 N N . TYR A 1 103 ? -7.501 4.088 -0.721 1.00 95.88 103 TYR A N 1
ATOM 814 C CA . TYR A 1 103 ? -7.035 3.706 -2.055 1.00 95.88 103 TYR A CA 1
ATOM 815 C C . TYR A 1 103 ? -6.017 2.554 -1.964 1.00 95.88 103 TYR A C 1
ATOM 817 O O . TYR A 1 103 ? -5.168 2.554 -1.075 1.00 95.88 103 TYR A O 1
ATOM 825 N N . ILE A 1 104 ? -6.117 1.558 -2.846 1.00 95.88 104 ILE A N 1
ATOM 826 C CA . ILE A 1 104 ? -5.280 0.352 -2.823 1.00 95.88 104 ILE A CA 1
ATOM 827 C C . ILE A 1 104 ? -3.847 0.711 -3.184 1.00 95.88 104 ILE A C 1
ATOM 829 O O . ILE A 1 104 ? -3.571 1.239 -4.265 1.00 95.88 104 ILE A O 1
ATOM 833 N N . THR A 1 105 ? -2.929 0.315 -2.318 1.00 95.19 105 THR A N 1
ATOM 834 C CA . THR A 1 105 ? -1.497 0.319 -2.571 1.00 95.19 105 THR A CA 1
ATOM 835 C C . THR A 1 105 ? -0.981 -1.114 -2.648 1.00 95.19 105 THR A C 1
ATOM 837 O O . THR A 1 105 ? -1.608 -2.066 -2.182 1.00 95.19 105 THR A O 1
ATOM 840 N N . LEU A 1 106 ? 0.167 -1.260 -3.301 1.00 94.94 106 LEU A N 1
ATOM 841 C CA . LEU A 1 106 ? 0.969 -2.476 -3.271 1.00 94.94 106 LEU A CA 1
ATOM 842 C C . LEU A 1 106 ? 2.382 -2.021 -2.967 1.00 94.94 106 LEU A C 1
ATOM 844 O O . LEU A 1 106 ? 2.935 -1.244 -3.753 1.00 94.94 106 LEU A O 1
ATOM 848 N N . ASP A 1 107 ? 2.895 -2.457 -1.829 1.00 91.12 107 ASP A N 1
ATOM 849 C CA . ASP A 1 107 ? 4.223 -2.108 -1.347 1.00 91.12 107 ASP A CA 1
ATOM 850 C C . ASP A 1 107 ? 4.953 -3.356 -0.842 1.00 91.12 107 ASP A C 1
ATOM 852 O O . ASP A 1 107 ? 4.543 -4.473 -1.153 1.00 91.12 107 ASP A O 1
ATOM 856 N N . HIS A 1 108 ? 6.051 -3.172 -0.113 1.00 92.31 108 HIS A N 1
ATOM 857 C CA . HIS A 1 108 ? 6.983 -4.235 0.230 1.00 92.31 108 HIS A CA 1
ATOM 858 C C . HIS A 1 108 ? 7.084 -4.405 1.747 1.00 92.31 108 HIS A C 1
ATOM 860 O O . HIS A 1 108 ? 7.154 -3.419 2.490 1.00 92.31 108 HIS A O 1
ATOM 866 N N . LYS A 1 109 ? 7.139 -5.659 2.198 1.00 91.44 109 LYS A N 1
ATOM 867 C CA . LYS A 1 109 ? 7.437 -6.028 3.587 1.00 91.44 109 LYS A CA 1
ATOM 868 C C . LYS A 1 109 ? 8.885 -5.699 3.925 1.00 91.44 109 LYS A C 1
ATOM 870 O O . LYS A 1 109 ? 9.150 -5.033 4.915 1.00 91.44 109 LYS A O 1
ATOM 875 N N . THR A 1 110 ? 9.800 -6.114 3.051 1.00 88.62 110 THR A N 1
ATOM 876 C CA . THR A 1 110 ? 11.219 -5.761 3.095 1.00 88.62 110 THR A CA 1
ATOM 877 C C . THR A 1 110 ? 11.487 -4.647 2.097 1.00 88.62 110 THR A C 1
ATOM 879 O O . THR A 1 110 ? 11.133 -4.760 0.922 1.00 88.62 110 THR A O 1
ATOM 882 N N . ASN A 1 111 ? 12.129 -3.572 2.548 1.00 84.94 111 ASN A N 1
ATOM 883 C CA . ASN A 1 111 ? 12.390 -2.398 1.722 1.00 84.94 111 ASN A CA 1
ATOM 884 C C . ASN A 1 111 ? 13.176 -2.737 0.433 1.00 84.94 111 ASN A C 1
ATOM 886 O O . ASN A 1 111 ? 14.332 -3.157 0.485 1.00 84.94 111 ASN A O 1
ATOM 890 N N . LYS A 1 112 ? 12.563 -2.467 -0.729 1.00 84.75 112 LYS A N 1
ATOM 891 C CA . LYS A 1 112 ? 13.147 -2.662 -2.071 1.00 84.75 112 LYS A CA 1
ATOM 892 C C . LYS A 1 112 ? 14.435 -1.875 -2.339 1.00 84.75 112 LYS A C 1
ATOM 894 O O . LYS A 1 112 ? 15.183 -2.254 -3.224 1.00 84.75 112 LYS A O 1
ATOM 899 N N . ALA A 1 113 ? 14.693 -0.785 -1.613 1.00 83.06 113 ALA A N 1
ATOM 900 C CA . ALA A 1 113 ? 15.940 -0.028 -1.732 1.00 83.06 113 ALA A CA 1
ATOM 901 C C . ALA A 1 113 ? 17.133 -0.778 -1.117 1.00 83.06 113 ALA A C 1
ATOM 903 O O . ALA A 1 113 ? 18.272 -0.518 -1.485 1.00 83.06 113 ALA A O 1
ATOM 904 N N . ARG A 1 114 ? 16.868 -1.692 -0.173 1.00 82.56 114 ARG A N 1
ATOM 905 C CA . ARG A 1 114 ? 17.881 -2.535 0.480 1.00 82.56 114 ARG A CA 1
ATOM 906 C C . ARG A 1 114 ? 17.909 -3.956 -0.078 1.00 82.56 114 ARG A C 1
ATOM 908 O O . ARG A 1 114 ? 18.974 -4.555 -0.114 1.00 82.56 114 ARG A O 1
ATOM 915 N N . CYS A 1 115 ? 16.747 -4.464 -0.486 1.00 87.00 115 CYS A N 1
ATOM 916 C CA . CYS A 1 115 ? 16.560 -5.803 -1.046 1.00 87.00 115 CYS A CA 1
ATOM 917 C C . CYS A 1 115 ? 15.862 -5.720 -2.419 1.00 87.00 115 CYS A C 1
ATOM 919 O O . CYS A 1 115 ? 14.696 -6.120 -2.545 1.00 87.00 115 CYS A O 1
ATOM 921 N N . PRO A 1 116 ? 16.507 -5.125 -3.439 1.00 88.00 116 PRO A N 1
ATOM 922 C CA . PRO A 1 116 ? 15.951 -4.991 -4.790 1.00 88.00 116 PRO A CA 1
ATOM 923 C C . PRO A 1 116 ? 15.612 -6.337 -5.445 1.00 88.00 116 PRO A C 1
ATOM 925 O O . PRO A 1 116 ? 14.675 -6.417 -6.238 1.00 88.00 116 PRO A O 1
ATOM 928 N N . GLU A 1 117 ? 16.316 -7.411 -5.094 1.00 87.69 117 GLU A N 1
ATOM 929 C CA . GLU A 1 117 ? 16.065 -8.774 -5.564 1.00 87.69 117 GLU A CA 1
ATOM 930 C C . GLU A 1 117 ? 14.675 -9.293 -5.182 1.00 87.69 117 GLU A C 1
ATOM 932 O O . GLU A 1 117 ? 14.087 -10.073 -5.930 1.00 87.69 117 GLU A O 1
ATOM 937 N N . LYS A 1 118 ? 14.104 -8.772 -4.086 1.00 91.25 118 LYS A N 1
ATOM 938 C CA . LYS A 1 118 ? 12.763 -9.117 -3.595 1.00 91.25 118 LYS A CA 1
ATOM 939 C C . LYS A 1 118 ? 11.653 -8.208 -4.125 1.00 91.25 118 LYS A C 1
ATOM 941 O O . LYS A 1 118 ? 10.523 -8.266 -3.639 1.00 91.25 118 LYS A O 1
ATOM 946 N N . MET A 1 119 ? 11.945 -7.324 -5.082 1.00 91.69 119 MET A N 1
ATOM 947 C CA . MET A 1 119 ? 11.005 -6.296 -5.559 1.00 91.69 119 MET A CA 1
ATOM 948 C C . MET A 1 119 ? 9.691 -6.871 -6.105 1.00 91.69 119 MET A C 1
ATOM 950 O O . MET A 1 119 ? 8.635 -6.268 -5.936 1.00 91.69 119 MET A O 1
ATOM 954 N N . PHE A 1 120 ? 9.745 -8.027 -6.764 1.00 94.44 120 PHE A N 1
ATOM 955 C CA . PHE A 1 120 ? 8.566 -8.665 -7.359 1.00 94.44 120 PHE A CA 1
ATOM 956 C C . PHE A 1 120 ? 8.234 -10.024 -6.737 1.00 94.44 120 PHE A C 1
ATOM 958 O O . PHE A 1 120 ? 7.368 -10.737 -7.246 1.00 94.44 120 PHE A O 1
ATOM 965 N N . ASP A 1 121 ? 8.887 -10.370 -5.628 1.00 95.06 121 ASP A N 1
ATOM 966 C CA . ASP A 1 121 ? 8.607 -11.604 -4.905 1.00 95.06 121 ASP A CA 1
ATOM 967 C C . ASP A 1 121 ? 7.233 -11.512 -4.236 1.00 95.06 121 ASP A C 1
ATOM 969 O O . ASP A 1 121 ? 6.942 -10.579 -3.485 1.00 95.06 121 ASP A O 1
ATOM 973 N N . TYR A 1 122 ? 6.364 -12.478 -4.537 1.00 95.19 122 TYR A N 1
ATOM 974 C CA . TYR A 1 122 ? 4.980 -12.491 -4.063 1.00 95.19 122 TYR A CA 1
ATOM 975 C C . TYR A 1 122 ? 4.875 -12.397 -2.533 1.00 95.19 122 TYR A C 1
ATOM 977 O O . TYR A 1 122 ? 4.017 -11.680 -2.020 1.00 95.19 122 TYR A O 1
ATOM 985 N N . ASP A 1 123 ? 5.750 -13.097 -1.812 1.00 93.94 123 ASP A N 1
ATOM 986 C CA . ASP A 1 123 ? 5.787 -13.152 -0.349 1.00 93.94 123 ASP A CA 1
ATOM 987 C C . ASP A 1 123 ? 6.317 -11.860 0.298 1.00 93.94 123 ASP A C 1
ATOM 989 O O . ASP A 1 123 ? 5.971 -11.562 1.448 1.00 93.94 123 ASP A O 1
ATOM 993 N N . ASN A 1 124 ? 7.095 -11.070 -0.448 1.00 93.94 124 ASN A N 1
ATOM 994 C CA . ASN A 1 124 ? 7.590 -9.760 -0.041 1.00 93.94 124 ASN A CA 1
ATOM 995 C C . ASN A 1 124 ? 6.619 -8.620 -0.381 1.00 93.94 124 ASN A C 1
ATOM 997 O O . ASN A 1 124 ? 6.755 -7.522 0.155 1.00 93.94 124 ASN A O 1
ATOM 1001 N N . LEU A 1 125 ? 5.636 -8.854 -1.249 1.00 94.88 125 LEU A N 1
ATOM 1002 C CA . LEU A 1 125 ? 4.632 -7.862 -1.611 1.00 94.88 125 LEU A CA 1
ATOM 1003 C C . LEU A 1 125 ? 3.473 -7.829 -0.606 1.00 94.88 125 LEU A C 1
ATOM 1005 O O . LEU A 1 125 ? 3.004 -8.850 -0.108 1.00 94.88 125 LEU A O 1
ATOM 1009 N N . GLN A 1 126 ? 2.982 -6.626 -0.322 1.00 94.19 126 GLN A N 1
ATOM 1010 C CA . GLN A 1 126 ? 1.956 -6.371 0.684 1.00 94.19 126 GLN A CA 1
ATOM 1011 C C . GLN A 1 126 ? 0.878 -5.443 0.112 1.00 94.19 126 GLN A C 1
ATOM 1013 O O . GLN A 1 126 ? 1.140 -4.288 -0.237 1.00 94.19 126 GLN A O 1
ATOM 1018 N N . ILE A 1 127 ? -0.349 -5.960 -0.005 1.00 95.75 127 ILE A N 1
ATOM 1019 C CA . ILE A 1 127 ? -1.529 -5.174 -0.383 1.00 95.75 127 ILE A CA 1
ATOM 1020 C C . ILE A 1 127 ? -2.129 -4.541 0.868 1.00 95.75 127 ILE A C 1
ATOM 1022 O O . ILE A 1 127 ? -2.430 -5.231 1.842 1.00 95.75 127 ILE A O 1
ATOM 1026 N N . MET A 1 128 ? -2.378 -3.237 0.813 1.00 96.31 128 MET A N 1
ATOM 1027 C CA . MET A 1 128 ? -3.092 -2.525 1.867 1.00 96.31 128 MET A CA 1
ATOM 1028 C C . MET A 1 128 ? -3.733 -1.246 1.343 1.00 96.31 128 MET A C 1
ATOM 1030 O O . MET A 1 128 ? -3.600 -0.894 0.171 1.00 96.31 128 MET A O 1
ATOM 1034 N N . CYS A 1 129 ? -4.455 -0.546 2.213 1.00 96.12 129 CYS A N 1
ATOM 1035 C CA . CYS A 1 129 ? -4.924 0.787 1.894 1.00 96.12 129 CYS A CA 1
ATOM 1036 C C . CYS A 1 129 ? -3.839 1.841 2.133 1.00 96.12 129 CYS A C 1
ATOM 1038 O O . CYS A 1 129 ? -2.947 1.664 2.963 1.00 96.12 129 CYS A O 1
ATOM 1040 N N . 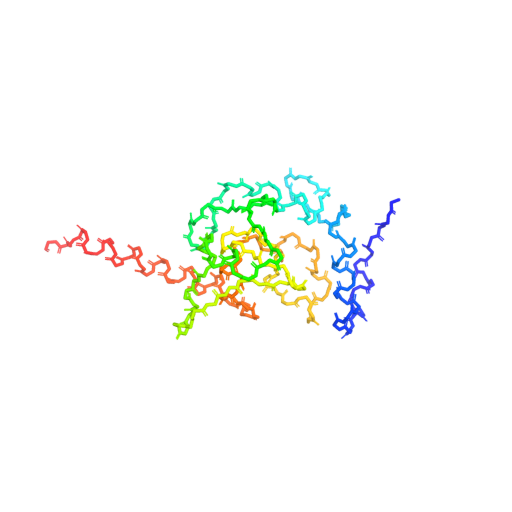TRP A 1 130 ? -3.955 2.971 1.445 1.00 95.31 130 TRP A N 1
ATOM 1041 C CA . TRP A 1 130 ? -2.955 4.028 1.481 1.00 95.31 130 TRP A CA 1
ATOM 1042 C C . TRP A 1 130 ? -2.696 4.576 2.883 1.00 95.31 130 TRP A C 1
ATOM 1044 O O . TRP A 1 130 ? -1.544 4.774 3.250 1.00 95.31 130 TRP A O 1
ATOM 1054 N N . ARG A 1 131 ? -3.741 4.773 3.695 1.00 95.25 131 ARG A N 1
ATOM 1055 C CA . ARG A 1 131 ? -3.590 5.194 5.096 1.00 95.25 131 ARG A CA 1
ATOM 1056 C C . ARG A 1 131 ? -2.719 4.219 5.891 1.00 95.25 131 ARG A C 1
ATOM 1058 O O . ARG A 1 131 ? -1.827 4.646 6.616 1.00 95.25 131 ARG A O 1
ATOM 1065 N N . CYS A 1 132 ? -2.950 2.916 5.742 1.00 94.56 132 CYS A N 1
ATOM 1066 C CA . CYS A 1 132 ? -2.121 1.900 6.391 1.00 94.56 132 CYS A CA 1
ATOM 1067 C C . CYS A 1 132 ? -0.698 1.895 5.830 1.00 94.56 132 CYS A C 1
ATOM 1069 O O . CYS A 1 132 ? 0.243 1.795 6.608 1.00 94.56 132 CYS A O 1
ATOM 1071 N N . ASN A 1 133 ? -0.533 2.096 4.521 1.00 94.44 133 ASN A N 1
ATOM 1072 C CA . ASN A 1 133 ? 0.788 2.182 3.899 1.00 94.44 133 ASN A CA 1
ATOM 1073 C C . ASN A 1 133 ? 1.590 3.381 4.407 1.00 94.44 133 ASN A C 1
ATOM 1075 O O . ASN A 1 133 ? 2.778 3.265 4.683 1.00 94.44 133 ASN A O 1
ATOM 1079 N N . HIS A 1 134 ? 0.926 4.524 4.573 1.00 93.06 134 HIS A N 1
ATOM 1080 C CA . HIS A 1 134 ? 1.521 5.717 5.160 1.00 93.06 134 HIS A CA 1
ATOM 1081 C C . HIS A 1 134 ? 1.941 5.466 6.614 1.00 93.06 134 HIS A C 1
ATOM 1083 O O . HIS A 1 134 ? 3.064 5.767 6.996 1.00 93.06 134 HIS A O 1
ATOM 1089 N N . ASN A 1 135 ? 1.064 4.839 7.402 1.00 91.25 135 ASN A N 1
ATOM 1090 C CA . ASN A 1 135 ? 1.339 4.478 8.792 1.00 91.25 135 ASN A CA 1
ATOM 1091 C C . ASN A 1 135 ? 2.456 3.437 8.954 1.00 91.25 135 ASN A C 1
ATOM 1093 O O . ASN A 1 135 ? 3.087 3.398 10.013 1.00 91.25 135 ASN A O 1
ATOM 1097 N N . LYS A 1 136 ? 2.646 2.565 7.960 1.00 91.50 136 LYS A N 1
ATOM 1098 C CA . LYS A 1 136 ? 3.748 1.606 7.901 1.00 91.50 136 LYS A CA 1
ATOM 1099 C C . LYS A 1 136 ? 5.068 2.316 7.605 1.00 91.50 136 LYS A C 1
ATOM 1101 O O . LYS A 1 136 ? 6.044 2.098 8.311 1.00 91.50 136 LYS A O 1
ATOM 1106 N N . GLY A 1 137 ? 5.113 3.150 6.567 1.00 88.12 137 GLY A N 1
ATOM 1107 C CA . GLY A 1 137 ? 6.370 3.733 6.094 1.00 88.12 137 GLY A CA 1
ATOM 1108 C C . GLY A 1 137 ? 7.425 2.651 5.816 1.00 88.12 137 GLY A C 1
ATOM 1109 O O . GLY A 1 137 ? 7.139 1.636 5.173 1.00 88.12 137 GLY A O 1
ATOM 1110 N N . ASP A 1 138 ? 8.628 2.849 6.354 1.00 85.00 138 ASP A N 1
ATOM 1111 C CA . ASP A 1 138 ? 9.758 1.914 6.250 1.00 85.00 138 ASP A CA 1
ATOM 1112 C C . ASP A 1 138 ? 9.833 0.888 7.401 1.00 85.00 138 ASP A C 1
ATOM 1114 O O . ASP A 1 138 ? 10.837 0.188 7.546 1.00 85.00 138 ASP A O 1
ATOM 1118 N N . ASP A 1 139 ? 8.789 0.780 8.230 1.00 86.94 139 ASP A N 1
ATOM 1119 C CA . ASP A 1 139 ? 8.728 -0.198 9.317 1.00 86.94 139 ASP A CA 1
ATOM 1120 C C . ASP A 1 139 ? 8.547 -1.625 8.768 1.00 86.94 139 ASP A C 1
ATOM 1122 O O . ASP A 1 139 ? 7.459 -2.031 8.344 1.00 86.94 139 ASP A O 1
ATOM 1126 N N . ASN A 1 140 ? 9.629 -2.405 8.792 1.00 85.44 140 ASN A N 1
ATOM 1127 C CA . ASN A 1 140 ? 9.623 -3.811 8.379 1.00 85.44 140 ASN A CA 1
ATOM 1128 C C . ASN A 1 140 ? 8.924 -4.730 9.403 1.00 85.44 140 ASN A C 1
ATOM 1130 O O . ASN A 1 140 ? 8.598 -5.869 9.076 1.00 85.44 140 ASN A O 1
ATOM 1134 N N . THR A 1 141 ? 8.697 -4.263 10.635 1.00 87.25 141 THR A N 1
ATOM 1135 C CA . THR A 1 141 ? 8.024 -5.015 11.710 1.00 87.25 141 THR A CA 1
ATOM 1136 C C . THR A 1 141 ? 6.530 -4.723 11.815 1.00 87.25 141 THR A C 1
ATOM 1138 O O . THR A 1 141 ? 5.841 -5.337 12.625 1.00 87.25 141 THR A O 1
ATOM 1141 N N . PHE A 1 142 ? 6.000 -3.854 10.952 1.00 89.44 142 PHE A N 1
ATOM 1142 C CA . PHE A 1 142 ? 4.619 -3.377 11.007 1.00 89.44 142 PHE A CA 1
ATOM 1143 C C . PHE A 1 142 ? 3.568 -4.499 11.066 1.00 89.44 142 PHE A C 1
ATOM 1145 O O . PHE A 1 142 ? 2.589 -4.401 11.801 1.00 89.44 142 PHE A O 1
ATOM 1152 N N . GLU A 1 143 ? 3.768 -5.583 10.309 1.00 88.88 143 GLU A N 1
ATOM 1153 C CA . GLU A 1 143 ? 2.863 -6.743 10.304 1.00 88.88 143 GLU A CA 1
ATOM 1154 C C . GLU A 1 143 ? 2.892 -7.518 11.630 1.00 88.88 143 GLU A C 1
ATOM 1156 O O . GLU A 1 143 ? 1.844 -7.939 12.123 1.00 88.88 143 GLU A O 1
ATOM 1161 N N . LEU A 1 144 ? 4.078 -7.664 12.229 1.00 89.94 144 LEU A N 1
ATOM 1162 C CA . LEU A 1 144 ? 4.247 -8.309 13.531 1.00 89.94 144 LEU A CA 1
ATOM 1163 C C . LEU A 1 144 ? 3.596 -7.472 14.631 1.00 89.94 144 LEU A C 1
ATOM 1165 O O . LEU A 1 144 ? 2.783 -8.003 15.382 1.00 89.94 144 LEU A O 1
ATOM 1169 N N . GLN A 1 145 ? 3.881 -6.166 14.669 1.00 90.38 145 GLN A N 1
ATOM 1170 C CA . GLN A 1 145 ? 3.293 -5.260 15.656 1.00 90.38 145 GLN A CA 1
ATOM 1171 C C . GLN A 1 145 ? 1.764 -5.268 15.572 1.00 90.38 145 GLN A C 1
ATOM 1173 O O . GLN A 1 145 ? 1.093 -5.467 16.578 1.00 90.38 145 GLN A O 1
ATOM 1178 N N . HIS A 1 146 ? 1.207 -5.152 14.362 1.00 90.94 146 HIS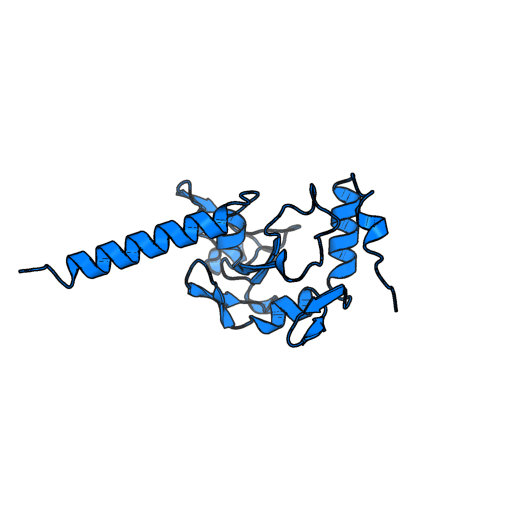 A N 1
ATOM 1179 C CA . HIS A 1 146 ? -0.243 -5.201 14.157 1.00 90.94 146 HIS A CA 1
ATOM 1180 C C . HIS A 1 146 ? -0.865 -6.524 14.623 1.00 90.94 146 HIS A C 1
ATOM 1182 O O . HIS A 1 146 ? -1.965 -6.535 15.177 1.00 90.94 146 HIS A O 1
ATOM 1188 N N . THR A 1 147 ? -0.161 -7.641 14.426 1.00 91.06 147 THR A N 1
ATOM 1189 C CA . THR A 1 147 ? -0.622 -8.958 14.880 1.00 91.06 147 THR A CA 1
ATOM 1190 C C . THR A 1 147 ? -0.640 -9.052 16.403 1.00 91.06 147 THR A C 1
ATOM 1192 O O . THR A 1 147 ? -1.624 -9.554 16.952 1.00 91.06 147 THR A O 1
ATOM 1195 N N . CYS A 1 1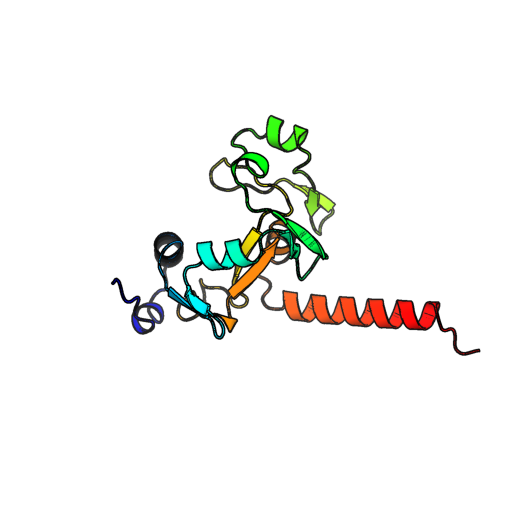48 ? 0.399 -8.552 17.079 1.00 92.81 148 CYS A N 1
ATOM 1196 C CA . CYS A 1 148 ? 0.439 -8.468 18.539 1.00 92.81 148 CYS A CA 1
ATOM 1197 C C . CYS A 1 148 ? -0.707 -7.595 19.062 1.00 92.81 148 CYS A C 1
ATOM 1199 O O . CYS A 1 148 ? -1.545 -8.095 19.806 1.00 92.81 148 CYS A O 1
ATOM 1201 N N . ASP A 1 149 ? -0.831 -6.360 18.561 1.00 90.88 149 ASP A N 1
ATOM 1202 C CA . ASP A 1 149 ? -1.866 -5.407 18.985 1.00 90.88 149 ASP A CA 1
ATOM 1203 C C . ASP A 1 149 ? -3.278 -5.995 18.833 1.00 90.88 149 ASP A C 1
ATOM 1205 O O . ASP A 1 149 ? -4.136 -5.848 19.703 1.00 90.88 149 ASP A O 1
ATOM 1209 N N . ARG A 1 150 ? -3.532 -6.697 17.720 1.00 90.00 150 ARG A N 1
ATOM 1210 C CA . ARG A 1 150 ? -4.823 -7.347 17.475 1.00 90.00 150 ARG A CA 1
ATOM 1211 C C . ARG A 1 150 ? -5.064 -8.523 18.420 1.00 90.00 150 ARG A C 1
ATOM 1213 O O . ARG A 1 150 ? -6.201 -8.740 18.824 1.00 90.00 150 ARG A O 1
ATOM 1220 N N . THR A 1 151 ? -4.029 -9.297 18.732 1.00 92.88 151 THR A N 1
ATOM 1221 C CA . THR A 1 151 ? -4.137 -10.444 19.644 1.00 92.88 151 THR A CA 1
ATOM 1222 C C . THR A 1 151 ? -4.432 -9.970 21.062 1.00 92.88 151 THR A C 1
ATOM 1224 O O . THR A 1 151 ? -5.351 -10.491 21.689 1.00 92.88 151 THR A O 1
ATOM 1227 N N . ASP A 1 152 ? -3.739 -8.928 21.517 1.00 93.75 152 ASP A N 1
ATOM 1228 C CA . ASP A 1 152 ? -3.969 -8.315 22.825 1.00 93.75 152 ASP A CA 1
ATOM 1229 C C . ASP A 1 152 ? -5.371 -7.703 22.913 1.00 93.75 152 ASP A C 1
ATOM 1231 O O . ASP A 1 152 ? -6.084 -7.924 23.889 1.00 93.75 152 ASP A O 1
ATOM 1235 N N . ALA A 1 153 ? -5.818 -6.994 21.870 1.00 91.25 153 ALA A N 1
ATOM 1236 C CA . ALA A 1 153 ? -7.171 -6.445 21.818 1.00 91.25 153 ALA A CA 1
ATOM 1237 C C . ALA A 1 153 ? -8.249 -7.539 21.905 1.00 91.25 153 ALA A C 1
ATOM 1239 O O . ALA A 1 153 ? -9.214 -7.386 22.650 1.00 91.25 153 ALA A O 1
ATOM 1240 N N . LEU A 1 154 ? -8.069 -8.656 21.191 1.00 92.69 154 LEU A N 1
ATOM 1241 C CA . LEU A 1 154 ? -8.986 -9.799 21.252 1.00 92.69 154 LEU A CA 1
ATOM 1242 C C . LEU A 1 154 ? -8.973 -10.476 22.627 1.00 92.69 154 LEU A C 1
ATOM 1244 O O . LEU A 1 154 ? -10.028 -10.869 23.121 1.00 92.69 154 LEU A O 1
ATOM 1248 N N . ALA A 1 155 ? -7.798 -10.618 23.244 1.00 92.62 155 ALA A N 1
ATOM 1249 C CA . ALA A 1 155 ? -7.673 -11.175 24.586 1.00 92.62 155 ALA A CA 1
ATOM 1250 C C . ALA A 1 155 ? -8.382 -10.290 25.620 1.00 92.62 155 ALA A C 1
ATOM 1252 O O . ALA A 1 155 ? -9.152 -10.800 26.432 1.00 92.62 155 ALA A O 1
ATOM 1253 N N . ASN A 1 156 ? -8.190 -8.972 25.544 1.00 92.88 156 ASN A N 1
ATOM 1254 C CA . ASN A 1 156 ? -8.851 -8.009 26.422 1.00 92.88 156 ASN A CA 1
ATOM 1255 C C . ASN A 1 156 ? -10.371 -8.015 26.225 1.00 92.88 156 ASN A C 1
ATOM 1257 O O . ASN A 1 156 ? -11.099 -8.130 27.205 1.00 92.88 156 ASN A O 1
ATOM 1261 N N . GLU A 1 157 ? -10.858 -7.993 24.979 1.00 92.50 157 GLU A N 1
ATOM 1262 C CA . GLU A 1 157 ? -12.297 -8.094 24.689 1.00 92.50 157 GLU A CA 1
ATOM 1263 C C . GLU A 1 157 ? -12.891 -9.394 25.259 1.00 92.50 157 GLU A C 1
ATOM 1265 O O . GLU A 1 157 ? -13.977 -9.391 25.842 1.00 92.50 157 GLU A O 1
ATOM 1270 N N . ALA A 1 158 ? -12.177 -10.516 25.128 1.00 91.75 158 ALA A N 1
ATOM 1271 C CA . ALA A 1 158 ? -12.613 -11.791 25.683 1.00 91.75 158 ALA A CA 1
ATOM 1272 C C . ALA A 1 158 ? -12.661 -11.770 27.219 1.00 91.75 158 ALA A C 1
ATOM 1274 O O . ALA A 1 158 ? -13.642 -12.248 27.785 1.00 91.75 158 ALA A O 1
ATOM 1275 N N . LEU A 1 159 ? -11.652 -11.202 27.888 1.00 91.19 159 LEU A N 1
ATOM 1276 C CA . LEU A 1 159 ? -11.610 -11.068 29.350 1.00 91.19 159 LEU A CA 1
ATOM 1277 C C . LEU A 1 159 ? -12.706 -10.133 29.881 1.00 91.19 159 LEU A C 1
ATOM 1279 O O . LEU A 1 159 ? -13.318 -10.424 30.907 1.00 91.19 159 LEU A O 1
ATOM 1283 N N . GLU A 1 160 ? -12.985 -9.035 29.177 1.00 91.75 160 GLU A N 1
ATOM 1284 C CA . GLU A 1 160 ? -14.064 -8.105 29.520 1.00 91.75 160 GLU A CA 1
ATOM 1285 C C . GLU A 1 160 ? -15.444 -8.752 29.367 1.00 91.75 160 GLU A C 1
ATOM 1287 O O . GLU A 1 160 ? -16.324 -8.567 30.209 1.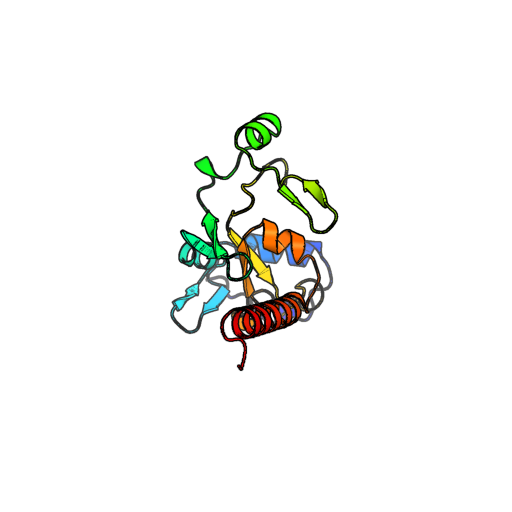00 91.75 160 GLU A O 1
ATOM 1292 N N . ARG A 1 161 ? -15.642 -9.519 28.289 1.00 90.69 161 ARG A N 1
ATOM 1293 C CA . ARG A 1 161 ? -16.932 -10.130 27.952 1.00 90.69 161 ARG A CA 1
ATOM 1294 C C . ARG A 1 161 ? -17.226 -11.397 28.745 1.00 90.69 161 ARG A C 1
ATOM 1296 O O . ARG A 1 161 ? -18.380 -11.649 29.086 1.00 90.69 161 ARG A O 1
ATOM 1303 N N . TYR A 1 162 ? -16.203 -12.201 28.998 1.00 87.69 162 TYR A N 1
ATOM 1304 C CA . TYR A 1 162 ? -16.284 -13.450 29.743 1.00 87.69 162 TYR A CA 1
ATOM 1305 C C . TYR A 1 162 ? -15.485 -13.305 31.030 1.00 87.69 162 TYR A C 1
ATOM 1307 O O . TYR A 1 162 ? -14.484 -13.994 31.226 1.00 87.69 162 TYR A O 1
ATOM 1315 N N . GLN A 1 163 ? -15.935 -12.401 31.905 1.00 76.38 163 GLN A N 1
ATOM 1316 C CA . GLN A 1 163 ? -15.430 -12.353 33.271 1.00 76.38 163 GLN A CA 1
ATOM 1317 C C . GLN A 1 163 ? -15.576 -13.760 33.856 1.00 76.38 163 GLN A C 1
ATOM 1319 O O . GLN A 1 163 ? -16.688 -14.277 33.989 1.00 76.38 163 GLN A O 1
ATOM 1324 N N . LEU A 1 164 ? -14.443 -14.416 34.114 1.00 66.69 164 LEU A N 1
ATOM 1325 C CA . LEU A 1 164 ? -14.424 -15.615 34.936 1.00 66.69 164 LEU A CA 1
ATOM 1326 C C . LEU A 1 164 ? -15.011 -15.186 36.281 1.00 66.69 164 LEU A C 1
ATOM 1328 O O . LEU A 1 164 ? -14.440 -14.305 36.921 1.00 66.69 164 LEU A O 1
ATOM 1332 N N . LEU A 1 165 ? -16.190 -15.736 36.591 1.00 55.12 165 LEU A N 1
ATOM 1333 C CA . LEU A 1 165 ? -16.951 -15.536 37.828 1.00 55.12 165 LEU A CA 1
ATOM 1334 C C . LEU A 1 165 ? -16.050 -15.359 39.056 1.00 55.12 165 LEU A C 1
ATOM 1336 O O . LEU A 1 165 ? -15.168 -16.228 39.255 1.00 55.12 165 LEU A O 1
#